Protein AF-A0A2R3J4Q1-F1 (afdb_monomer_lite)

Foldseek 3Di:
DVVLVVLVVCLVVLNPVSLLVNLVCLCPPDPPGDRDLLVSLVSLVVSDDPPHDVSSVVVNVVSCVVVVVCPVVSVD

Organism: NCBI:txid2994495

pLDDT: mean 87.58, std 11.46, range [54.75, 96.81]

Secondary structure (DSSP, 8-state):
-HHHHHHHHHHHTT-HHHHHHHHHHHHH-BTTB---HHHHHHHHHHH--TT--HHHHHHHHHHHHHTTTTHHHH--

Structure (mmCIF, N/CA/C/O backbone):
data_AF-A0A2R3J4Q1-F1
#
_entry.id   AF-A0A2R3J4Q1-F1
#
loop_
_atom_site.group_PDB
_atom_site.id
_atom_site.type_symbol
_atom_site.label_atom_id
_atom_site.label_alt_id
_atom_site.label_comp_id
_atom_site.label_asym_id
_atom_site.label_entity_id
_atom_site.label_seq_id
_atom_site.pdbx_PDB_ins_code
_atom_site.Cartn_x
_atom_site.Cartn_y
_atom_site.Cartn_z
_atom_site.occupancy
_atom_site.B_iso_or_equiv
_atom_site.auth_seq_id
_atom_site.auth_comp_id
_atom_site.auth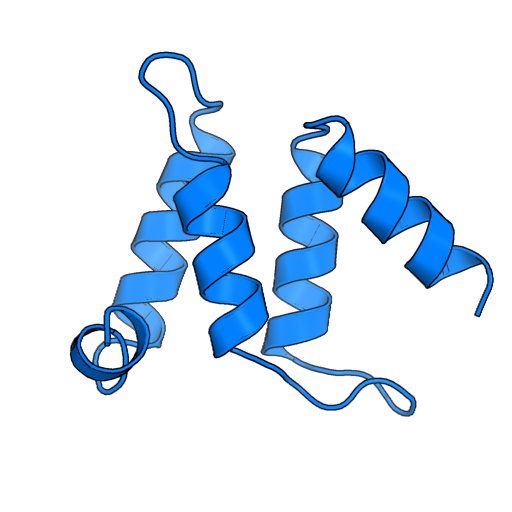_asym_id
_atom_site.auth_atom_id
_atom_site.pdbx_PDB_model_num
ATOM 1 N N . MET A 1 1 ? -12.790 -10.093 -10.084 1.00 65.81 1 MET A N 1
ATOM 2 C CA . MET A 1 1 ? -12.672 -8.880 -10.927 1.00 65.81 1 MET A CA 1
ATOM 3 C C . MET A 1 1 ? -11.365 -8.911 -11.710 1.00 65.81 1 MET A C 1
ATOM 5 O O . MET A 1 1 ? -10.317 -9.050 -11.093 1.00 65.81 1 MET A O 1
ATOM 9 N N . LEU A 1 2 ? -11.411 -8.775 -13.040 1.00 78.62 2 LEU A N 1
ATOM 10 C CA . LEU A 1 2 ? -10.216 -8.781 -13.903 1.00 78.62 2 LEU A CA 1
ATOM 11 C C . LEU A 1 2 ? -9.254 -7.612 -13.594 1.00 78.62 2 LEU A C 1
ATOM 13 O O . LEU A 1 2 ? -8.043 -7.797 -13.622 1.00 78.62 2 LEU A O 1
ATOM 17 N N . GLY A 1 3 ? -9.790 -6.438 -13.234 1.00 84.38 3 GLY A N 1
ATOM 18 C CA . GLY A 1 3 ? -8.999 -5.236 -12.935 1.00 84.38 3 GLY A CA 1
ATOM 19 C C . GLY A 1 3 ? -8.078 -5.380 -11.720 1.00 84.38 3 GLY A C 1
ATOM 20 O O . GLY A 1 3 ? -6.892 -5.087 -11.825 1.00 84.38 3 GLY A O 1
ATOM 21 N N . LEU A 1 4 ? -8.583 -5.915 -10.600 1.00 88.75 4 LEU A N 1
ATOM 22 C CA . LEU A 1 4 ? -7.766 -6.143 -9.401 1.00 88.75 4 LEU A CA 1
ATOM 23 C C . LEU A 1 4 ? -6.598 -7.094 -9.689 1.00 88.75 4 LEU A C 1
ATOM 25 O O . LEU A 1 4 ? -5.472 -6.815 -9.300 1.00 88.75 4 LEU A O 1
ATOM 29 N N . ASN A 1 5 ? -6.848 -8.178 -10.430 1.00 91.50 5 ASN A N 1
ATOM 30 C CA . ASN A 1 5 ? -5.804 -9.144 -10.765 1.00 91.50 5 ASN A CA 1
ATOM 31 C C . ASN A 1 5 ? -4.683 -8.519 -11.616 1.00 91.50 5 ASN A C 1
ATOM 33 O O . ASN A 1 5 ? -3.510 -8.828 -11.420 1.00 91.50 5 ASN A O 1
ATOM 37 N N . LEU A 1 6 ? -5.027 -7.621 -12.545 1.00 94.44 6 LEU A N 1
ATOM 38 C CA . LEU A 1 6 ? -4.036 -6.893 -13.340 1.00 94.44 6 LEU A CA 1
ATOM 39 C C . LEU A 1 6 ? -3.194 -5.952 -12.470 1.00 94.44 6 LEU A C 1
ATOM 41 O O . LEU A 1 6 ? -1.971 -5.948 -12.604 1.00 94.44 6 LEU A O 1
ATOM 45 N N . ILE A 1 7 ? -3.832 -5.219 -11.553 1.00 95.19 7 ILE A N 1
ATOM 46 C CA . ILE A 1 7 ? -3.143 -4.341 -10.597 1.00 95.19 7 ILE A CA 1
ATOM 47 C C . ILE A 1 7 ? -2.201 -5.162 -9.703 1.00 95.19 7 ILE A C 1
ATOM 49 O O . ILE A 1 7 ? -1.036 -4.807 -9.561 1.00 95.19 7 ILE A O 1
ATOM 53 N N . GLU A 1 8 ? -2.653 -6.298 -9.164 1.00 94.88 8 GLU A N 1
ATOM 54 C CA . GLU A 1 8 ? -1.833 -7.186 -8.325 1.00 94.88 8 GLU A CA 1
ATOM 55 C C . GLU A 1 8 ? -0.605 -7.727 -9.063 1.00 94.88 8 GLU A C 1
ATOM 57 O O . GLU A 1 8 ? 0.503 -7.750 -8.516 1.00 94.88 8 GLU A O 1
ATOM 62 N N . ARG A 1 9 ? -0.771 -8.124 -10.327 1.00 96.25 9 ARG A N 1
ATOM 63 C CA . ARG A 1 9 ? 0.341 -8.592 -11.162 1.00 96.25 9 ARG A CA 1
ATOM 64 C C . ARG A 1 9 ? 1.333 -7.474 -11.463 1.00 96.25 9 ARG A C 1
ATOM 66 O O . ARG A 1 9 ? 2.536 -7.702 -11.376 1.00 96.25 9 ARG A O 1
ATOM 73 N N . ALA A 1 10 ? 0.849 -6.278 -11.790 1.00 96.50 10 ALA A N 1
ATOM 74 C CA . ALA A 1 10 ? 1.709 -5.128 -12.048 1.00 96.50 10 ALA A CA 1
ATOM 75 C C . ALA A 1 10 ? 2.448 -4.670 -10.777 1.00 96.50 10 ALA A C 1
ATOM 77 O O . ALA A 1 10 ? 3.643 -4.385 -10.828 1.00 96.50 10 ALA A O 1
ATOM 78 N N . ALA A 1 11 ? 1.782 -4.680 -9.622 1.00 96.06 11 ALA A N 1
ATOM 79 C CA . ALA A 1 11 ? 2.417 -4.380 -8.344 1.00 96.06 11 ALA A CA 1
ATOM 80 C C . ALA A 1 11 ? 3.523 -5.397 -8.015 1.00 96.06 11 ALA A C 1
ATOM 82 O O . ALA A 1 11 ? 4.626 -5.011 -7.639 1.00 96.06 11 ALA A O 1
ATOM 83 N N . THR A 1 12 ? 3.265 -6.689 -8.251 1.00 93.88 12 THR A N 1
ATOM 84 C CA . THR A 1 12 ? 4.260 -7.766 -8.078 1.00 93.88 12 THR A CA 1
ATOM 85 C C . THR A 1 12 ? 5.462 -7.602 -9.014 1.00 93.88 12 THR A C 1
ATOM 87 O O . THR A 1 12 ? 6.582 -7.941 -8.649 1.00 93.88 12 THR A O 1
ATOM 90 N N . ALA A 1 13 ? 5.247 -7.051 -10.210 1.00 93.75 13 ALA A N 1
ATOM 91 C CA . ALA A 1 13 ? 6.310 -6.733 -11.160 1.00 93.75 13 ALA A CA 1
ATOM 92 C C . ALA A 1 13 ? 7.087 -5.442 -10.820 1.00 93.75 13 ALA A C 1
ATOM 94 O O . ALA A 1 13 ? 7.992 -5.071 -11.564 1.00 93.75 13 ALA A O 1
ATOM 95 N N . GLY A 1 14 ? 6.751 -4.754 -9.724 1.00 92.38 14 GLY A N 1
ATOM 96 C CA . GLY A 1 14 ? 7.465 -3.563 -9.260 1.00 92.38 14 GLY A CA 1
ATOM 97 C C . GLY A 1 14 ? 6.994 -2.245 -9.880 1.00 92.38 14 GLY A C 1
ATOM 98 O O . GLY A 1 14 ? 7.645 -1.218 -9.698 1.00 92.38 14 GLY A O 1
ATOM 99 N N . TYR A 1 15 ? 5.872 -2.228 -10.610 1.00 94.56 15 TYR A N 1
ATOM 100 C CA . TYR A 1 15 ? 5.360 -0.981 -11.180 1.00 94.56 15 TYR A CA 1
ATOM 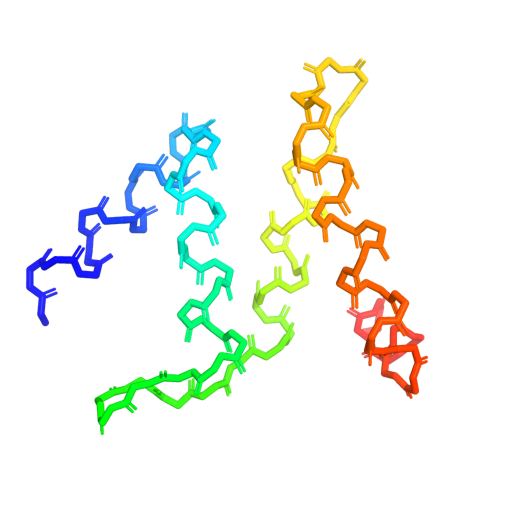101 C C . TYR A 1 15 ? 4.833 -0.059 -10.075 1.00 94.56 15 TYR A C 1
ATOM 103 O O . TYR A 1 15 ? 3.787 -0.324 -9.483 1.00 94.56 15 TYR A O 1
ATOM 111 N N . VAL A 1 16 ? 5.528 1.061 -9.856 1.00 94.81 16 VAL A N 1
ATOM 112 C CA . VAL A 1 16 ? 5.247 2.047 -8.794 1.00 94.81 16 VAL A CA 1
ATOM 113 C C . VAL A 1 16 ? 3.770 2.440 -8.744 1.00 94.81 16 VAL A C 1
ATOM 115 O O . VAL A 1 16 ? 3.141 2.339 -7.696 1.00 94.81 16 VAL A O 1
ATOM 118 N N . THR A 1 17 ? 3.182 2.827 -9.879 1.00 95.56 17 THR A N 1
ATOM 119 C CA . THR A 1 17 ? 1.769 3.237 -9.937 1.00 95.56 17 THR A CA 1
ATOM 120 C C . THR A 1 17 ? 0.825 2.125 -9.484 1.00 95.56 17 THR A C 1
ATOM 122 O O . THR A 1 17 ? -0.105 2.388 -8.730 1.00 95.56 17 THR A O 1
ATOM 125 N N . ALA A 1 18 ? 1.081 0.879 -9.891 1.00 96.62 18 ALA A N 1
ATOM 126 C CA . ALA A 1 18 ? 0.242 -0.256 -9.519 1.00 96.62 18 ALA A CA 1
ATOM 127 C C . ALA A 1 18 ? 0.380 -0.611 -8.034 1.00 96.62 18 ALA A C 1
ATOM 129 O O . ALA A 1 18 ? -0.613 -0.954 -7.396 1.00 96.62 18 ALA A O 1
ATOM 130 N N . ILE A 1 19 ? 1.587 -0.489 -7.472 1.00 96.81 19 ILE A N 1
ATOM 131 C CA . ILE A 1 19 ? 1.814 -0.642 -6.030 1.00 96.81 19 ILE A CA 1
ATOM 132 C C . ILE A 1 19 ? 0.970 0.383 -5.268 1.00 96.81 19 ILE A C 1
ATOM 134 O O . ILE A 1 19 ? 0.199 0.004 -4.391 1.00 96.81 19 ILE A O 1
ATOM 138 N N . LEU A 1 20 ? 1.055 1.662 -5.639 1.00 96.62 20 LEU A N 1
ATOM 139 C CA . LEU A 1 20 ? 0.317 2.736 -4.969 1.00 96.62 20 LEU A CA 1
ATOM 140 C C . LEU A 1 20 ? -1.205 2.587 -5.112 1.00 96.62 20 LEU A C 1
ATOM 142 O O . LEU A 1 20 ? -1.939 2.800 -4.146 1.00 96.62 20 LEU A O 1
ATOM 146 N N . GLU A 1 21 ? -1.697 2.188 -6.286 1.00 96.06 21 GLU A N 1
ATOM 147 C CA . GLU A 1 21 ? -3.124 1.907 -6.476 1.00 96.06 21 GLU A CA 1
ATOM 148 C C . GLU A 1 21 ? -3.594 0.723 -5.630 1.00 96.06 21 GLU A C 1
ATOM 150 O O . GLU A 1 21 ? -4.647 0.808 -4.995 1.00 96.06 21 GLU A O 1
ATOM 155 N N . LEU A 1 22 ? -2.815 -0.361 -5.574 1.00 96.12 22 LEU A N 1
ATOM 156 C CA . LEU A 1 22 ? -3.161 -1.524 -4.763 1.00 96.12 22 LEU A CA 1
ATOM 157 C C . LEU A 1 22 ? -3.186 -1.177 -3.275 1.00 96.12 22 LEU A C 1
ATOM 159 O O . LEU A 1 22 ? -4.122 -1.561 -2.581 1.00 96.12 22 LEU A O 1
ATOM 163 N N . VAL A 1 23 ? -2.207 -0.409 -2.793 1.00 95.81 23 VAL A N 1
ATOM 164 C CA . VAL A 1 23 ? -2.189 0.115 -1.420 1.00 95.81 23 VAL A CA 1
ATOM 165 C C . VAL A 1 23 ? -3.460 0.906 -1.138 1.00 95.81 23 VAL A C 1
ATOM 167 O O . VAL A 1 23 ? -4.143 0.619 -0.162 1.00 95.81 23 VAL A O 1
ATOM 170 N N . LYS A 1 24 ? -3.837 1.834 -2.023 1.00 95.25 24 LYS A N 1
ATOM 171 C CA . LYS A 1 24 ? -5.046 2.647 -1.851 1.00 95.25 24 LYS A CA 1
ATOM 172 C C . LYS A 1 24 ? -6.320 1.799 -1.801 1.00 95.25 24 LYS A C 1
ATOM 174 O O . LYS A 1 24 ? -7.220 2.106 -1.018 1.00 95.25 24 LYS A O 1
ATOM 179 N N . LEU A 1 25 ? -6.411 0.756 -2.629 1.00 95.06 25 LEU A N 1
ATOM 180 C CA . LEU A 1 25 ? -7.534 -0.188 -2.612 1.00 95.06 25 LEU A CA 1
ATOM 181 C C . LEU A 1 25 ? -7.581 -0.985 -1.306 1.00 95.06 25 LEU A C 1
ATOM 183 O O . LEU A 1 25 ? -8.660 -1.192 -0.765 1.00 95.06 25 LEU A O 1
ATOM 187 N N . LEU A 1 26 ? -6.428 -1.405 -0.789 1.00 94.50 26 LEU A N 1
ATOM 188 C CA . LEU A 1 26 ? -6.331 -2.137 0.473 1.00 94.50 26 LEU A CA 1
ATOM 189 C C . LEU A 1 26 ? -6.554 -1.231 1.695 1.00 94.50 26 LEU A C 1
ATOM 191 O O . LEU A 1 26 ? -7.067 -1.706 2.699 1.00 94.50 26 LEU A O 1
ATOM 195 N N . GLU A 1 27 ? -6.219 0.058 1.624 1.00 93.00 27 GLU A N 1
ATOM 196 C CA . GLU A 1 27 ? -6.489 1.027 2.695 1.00 93.00 27 GLU A CA 1
ATOM 197 C C . GLU A 1 27 ? -7.977 1.366 2.808 1.00 93.00 27 GLU A C 1
ATOM 199 O O . GLU A 1 27 ? -8.529 1.380 3.904 1.00 93.00 27 GLU A O 1
ATOM 204 N N . ASN A 1 28 ? -8.628 1.649 1.679 1.00 93.06 28 ASN A N 1
ATOM 205 C CA . ASN A 1 28 ? -9.997 2.173 1.681 1.00 93.06 28 ASN A CA 1
ATOM 206 C C . ASN A 1 28 ? -11.056 1.087 1.484 1.00 93.06 28 ASN A C 1
ATOM 208 O O . ASN A 1 28 ? -12.220 1.289 1.827 1.00 93.06 28 ASN A O 1
ATOM 212 N N . GLY A 1 29 ? -10.663 -0.051 0.912 1.00 91.88 29 GLY A N 1
ATOM 213 C CA . GLY A 1 29 ? -11.594 -1.045 0.408 1.00 91.88 29 GLY A CA 1
ATOM 214 C C . GLY A 1 29 ? -12.417 -0.534 -0.777 1.00 91.88 29 GLY A C 1
ATOM 215 O O . GLY A 1 29 ? -12.297 0.600 -1.247 1.00 91.88 29 GLY A O 1
ATOM 216 N N . THR A 1 30 ? -13.279 -1.409 -1.272 1.00 89.31 30 THR A N 1
ATOM 217 C CA . THR A 1 30 ? -14.358 -1.100 -2.217 1.00 89.31 30 THR A CA 1
ATOM 218 C C . THR A 1 30 ? -15.589 -1.918 -1.821 1.00 89.31 30 THR A C 1
ATOM 220 O O . THR A 1 30 ? -15.552 -2.646 -0.832 1.00 89.31 30 THR A O 1
ATOM 223 N N . ALA A 1 31 ? -16.681 -1.845 -2.589 1.00 89.19 31 ALA A N 1
ATOM 224 C CA . ALA A 1 31 ? -17.859 -2.686 -2.345 1.00 89.19 31 ALA A CA 1
ATOM 225 C C . ALA A 1 31 ? -17.527 -4.194 -2.286 1.00 89.19 31 ALA A C 1
ATOM 227 O O . ALA A 1 31 ? -18.167 -4.931 -1.543 1.00 89.19 31 ALA A O 1
ATOM 228 N N . ASP A 1 32 ? -16.496 -4.624 -3.020 1.00 87.81 32 ASP A N 1
ATOM 229 C CA . ASP A 1 32 ? -16.098 -6.029 -3.154 1.00 87.81 32 ASP A CA 1
ATOM 230 C C . ASP A 1 32 ? -14.757 -6.356 -2.470 1.00 87.81 32 ASP A C 1
ATOM 232 O O . ASP A 1 32 ? -14.303 -7.501 -2.507 1.00 87.81 32 ASP A O 1
ATOM 236 N N . ILE A 1 33 ? -14.076 -5.360 -1.892 1.00 89.19 33 ILE A N 1
ATOM 237 C CA . ILE A 1 33 ? -12.749 -5.514 -1.283 1.00 89.19 33 ILE A CA 1
ATOM 238 C C . ILE A 1 33 ? -12.809 -4.976 0.138 1.00 89.19 33 ILE A C 1
ATOM 240 O O . ILE A 1 33 ? -1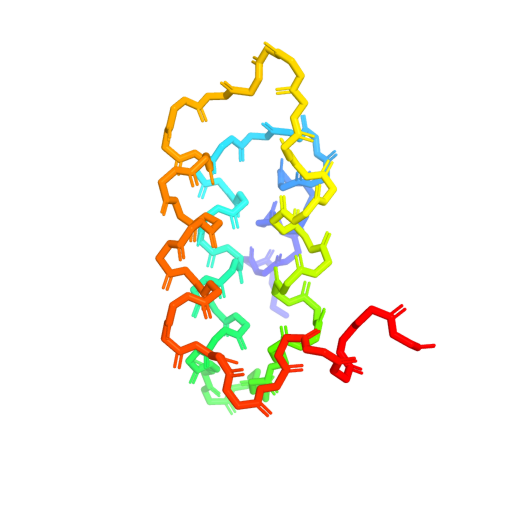2.941 -3.774 0.353 1.00 89.19 33 ILE A O 1
ATOM 244 N N . VAL A 1 34 ? -12.669 -5.872 1.112 1.00 94.06 34 VAL A N 1
ATOM 245 C CA . VAL A 1 34 ? -12.525 -5.483 2.516 1.00 94.06 34 VAL A CA 1
ATOM 246 C C . VAL A 1 34 ? -11.150 -4.827 2.708 1.00 94.06 34 VAL A C 1
ATOM 248 O O . VAL A 1 34 ? -10.162 -5.383 2.218 1.00 94.06 34 VAL A O 1
ATOM 251 N N . PRO A 1 35 ? -11.060 -3.679 3.405 1.00 94.44 35 PRO A N 1
ATOM 252 C CA . PRO A 1 35 ? -9.777 -3.077 3.745 1.00 94.44 35 PRO A CA 1
ATOM 253 C C . PRO A 1 35 ? -8.844 -4.056 4.475 1.00 94.44 35 PRO A C 1
ATOM 255 O O . PRO A 1 35 ? -9.261 -4.762 5.392 1.00 94.44 35 PRO A O 1
ATOM 258 N N . ASP A 1 36 ? -7.568 -4.066 4.094 1.00 93.50 36 ASP A N 1
ATOM 259 C CA . ASP A 1 36 ? -6.510 -4.884 4.691 1.00 93.50 36 ASP A CA 1
ATOM 260 C C . ASP A 1 36 ? -5.219 -4.061 4.816 1.00 93.50 36 ASP A C 1
ATOM 262 O O . ASP A 1 36 ? -4.315 -4.092 3.971 1.00 93.50 36 ASP A O 1
ATOM 266 N N . LEU A 1 37 ? -5.133 -3.319 5.923 1.00 92.56 37 LEU A N 1
ATOM 267 C CA . LEU A 1 37 ? -3.989 -2.464 6.245 1.00 92.56 37 LEU A CA 1
ATOM 268 C C . LEU A 1 37 ? -2.695 -3.266 6.432 1.00 92.56 37 LEU A C 1
ATOM 270 O O . LEU A 1 37 ? -1.616 -2.781 6.095 1.00 92.56 37 LEU A O 1
ATOM 274 N N . ARG A 1 38 ? -2.776 -4.516 6.910 1.00 91.19 38 ARG A N 1
ATOM 275 C CA . ARG A 1 38 ? -1.595 -5.376 7.085 1.00 91.19 38 ARG A CA 1
ATOM 276 C C . ARG A 1 38 ? -1.008 -5.769 5.734 1.00 91.19 38 ARG A C 1
ATOM 278 O O . ARG A 1 38 ? 0.214 -5.828 5.579 1.00 91.19 38 ARG A O 1
ATOM 285 N N . ARG A 1 39 ? -1.849 -6.052 4.741 1.00 93.00 39 ARG A N 1
ATOM 286 C CA . ARG A 1 39 ? -1.389 -6.313 3.373 1.00 93.00 39 ARG A CA 1
ATOM 287 C C . ARG A 1 39 ? -0.861 -5.046 2.701 1.00 93.00 39 ARG A C 1
ATOM 289 O O . ARG A 1 39 ? 0.185 -5.131 2.063 1.00 93.00 39 ARG A O 1
ATOM 296 N N . ALA A 1 40 ? -1.519 -3.900 2.884 1.00 94.00 40 ALA A N 1
ATOM 297 C CA . ALA A 1 40 ? -1.040 -2.613 2.370 1.00 94.00 40 ALA A CA 1
ATOM 298 C C . ALA A 1 40 ? 0.361 -2.269 2.909 1.00 94.00 40 ALA A C 1
ATOM 300 O O . ALA A 1 40 ? 1.263 -1.951 2.133 1.00 94.00 40 ALA A O 1
ATOM 301 N N . TYR A 1 41 ? 0.567 -2.439 4.220 1.00 92.44 41 TYR A N 1
ATOM 302 C CA . TYR A 1 41 ? 1.858 -2.232 4.872 1.00 92.44 41 TYR A CA 1
ATOM 303 C C . TYR A 1 41 ? 2.950 -3.133 4.295 1.00 92.44 41 TYR A C 1
ATOM 305 O O . TYR A 1 41 ? 3.977 -2.635 3.844 1.00 92.44 41 TYR A O 1
ATOM 313 N N . ARG A 1 42 ? 2.716 -4.453 4.246 1.00 91.50 42 ARG A N 1
ATOM 314 C CA . ARG A 1 42 ? 3.703 -5.410 3.716 1.00 91.50 42 ARG A CA 1
ATOM 315 C C . ARG A 1 42 ? 4.080 -5.115 2.268 1.00 91.50 42 ARG A C 1
ATOM 317 O O . ARG A 1 42 ? 5.234 -5.296 1.894 1.00 91.50 42 ARG A O 1
ATOM 324 N N . LEU A 1 43 ? 3.116 -4.664 1.467 1.00 93.88 43 LEU A N 1
ATOM 325 C CA . LEU A 1 43 ? 3.360 -4.297 0.080 1.00 93.88 43 LEU A CA 1
ATOM 326 C C . LEU A 1 43 ? 4.272 -3.067 -0.028 1.00 93.88 43 LEU A C 1
ATOM 328 O O . LEU A 1 43 ? 5.221 -3.100 -0.804 1.00 93.88 43 LEU A O 1
ATOM 332 N N . LEU A 1 44 ? 4.020 -2.014 0.758 1.00 93.25 44 LEU A N 1
ATOM 333 C CA . LEU A 1 44 ? 4.890 -0.834 0.787 1.00 93.25 44 LEU A CA 1
ATOM 334 C C . LEU A 1 44 ? 6.271 -1.168 1.351 1.00 93.25 44 LEU A C 1
ATOM 336 O O . LEU A 1 44 ? 7.266 -0.864 0.707 1.00 93.25 44 LEU A O 1
ATOM 340 N N . ALA A 1 45 ? 6.335 -1.835 2.505 1.00 90.75 45 ALA A N 1
ATOM 341 C CA . ALA A 1 45 ? 7.590 -2.199 3.158 1.00 90.75 45 ALA A CA 1
ATOM 342 C C . ALA A 1 45 ? 8.484 -3.053 2.243 1.00 90.75 45 ALA A C 1
ATOM 344 O O . ALA A 1 45 ? 9.679 -2.797 2.141 1.00 90.75 45 ALA A O 1
ATOM 345 N N . GLY A 1 46 ? 7.901 -4.015 1.517 1.00 90.94 46 GLY A N 1
ATOM 346 C CA . GLY A 1 46 ? 8.630 -4.833 0.544 1.00 90.94 46 GLY A CA 1
ATOM 347 C C . GLY A 1 46 ? 9.035 -4.095 -0.739 1.00 90.94 46 GLY A C 1
ATOM 348 O O . GLY A 1 46 ? 9.902 -4.577 -1.463 1.00 90.94 46 GLY A O 1
ATOM 349 N N . ALA A 1 47 ? 8.423 -2.945 -1.032 1.00 90.50 47 ALA A N 1
ATOM 350 C CA . ALA A 1 47 ? 8.744 -2.120 -2.195 1.00 90.50 47 ALA A CA 1
ATOM 351 C C . ALA A 1 47 ? 9.823 -1.057 -1.909 1.00 90.50 47 ALA A C 1
ATOM 353 O O . ALA A 1 47 ? 10.374 -0.481 -2.851 1.00 90.50 47 ALA A O 1
ATOM 354 N N . ILE A 1 48 ? 10.145 -0.798 -0.635 1.00 89.38 48 ILE A N 1
ATOM 355 C CA . ILE A 1 48 ? 11.242 0.094 -0.244 1.00 89.38 48 ILE A CA 1
ATOM 356 C C . ILE A 1 48 ? 12.571 -0.656 -0.326 1.00 89.38 48 ILE A C 1
ATOM 358 O O . ILE A 1 48 ? 12.815 -1.631 0.377 1.00 89.38 48 ILE A O 1
ATOM 362 N N . THR A 1 49 ? 13.451 -0.157 -1.185 1.00 84.00 49 THR A N 1
ATOM 363 C CA . THR A 1 49 ? 14.838 -0.608 -1.356 1.00 84.00 49 THR A CA 1
ATOM 364 C C . THR A 1 49 ? 15.746 0.617 -1.480 1.00 84.00 49 THR A C 1
ATOM 366 O O . THR A 1 49 ? 15.247 1.732 -1.667 1.00 84.00 49 THR A O 1
ATOM 369 N N . ASP A 1 50 ? 17.067 0.427 -1.453 1.00 75.69 50 ASP A N 1
ATOM 370 C CA . ASP A 1 50 ? 18.060 1.511 -1.602 1.00 75.69 50 ASP A CA 1
ATOM 371 C C . ASP A 1 50 ? 17.917 2.309 -2.915 1.00 75.69 50 ASP A C 1
ATOM 373 O O . ASP A 1 50 ? 18.415 3.428 -3.035 1.00 75.69 50 ASP A O 1
ATOM 377 N N . HIS A 1 51 ? 17.211 1.752 -3.904 1.00 76.62 51 HIS A N 1
ATOM 378 C CA . HIS A 1 51 ? 16.933 2.375 -5.201 1.00 76.62 51 HIS A CA 1
ATOM 379 C C . HIS A 1 51 ? 15.433 2.556 -5.470 1.00 76.62 51 HIS A C 1
ATOM 381 O O . HIS A 1 51 ? 15.020 2.691 -6.623 1.00 76.62 51 HIS A O 1
ATOM 387 N N . SER A 1 52 ? 14.602 2.518 -4.427 1.00 77.25 52 SER A N 1
ATOM 388 C CA . SER A 1 52 ? 13.159 2.700 -4.580 1.00 77.25 52 SER A CA 1
ATOM 389 C C . SER A 1 52 ? 12.802 4.103 -5.077 1.00 77.25 52 SER A C 1
ATOM 391 O O . SER A 1 52 ? 13.469 5.093 -4.776 1.00 77.25 52 SER A O 1
ATOM 393 N N . ASP A 1 53 ? 11.727 4.177 -5.862 1.00 90.06 53 ASP A N 1
ATOM 394 C CA . ASP A 1 53 ? 11.154 5.441 -6.317 1.00 90.06 53 ASP A CA 1
ATOM 395 C C . ASP A 1 53 ? 10.748 6.291 -5.103 1.00 90.06 53 ASP A C 1
ATOM 397 O O . ASP A 1 53 ? 10.114 5.793 -4.168 1.00 90.06 53 ASP A O 1
ATOM 401 N N . MET A 1 54 ? 11.082 7.584 -5.128 1.00 92.56 54 MET A N 1
ATOM 402 C CA . MET A 1 54 ? 10.780 8.522 -4.044 1.00 92.56 54 MET A CA 1
ATOM 403 C C . MET A 1 54 ? 9.291 8.515 -3.664 1.00 92.56 54 MET A C 1
ATOM 405 O O . MET A 1 54 ? 8.960 8.627 -2.486 1.00 92.56 54 MET A O 1
ATOM 409 N N . LYS A 1 55 ? 8.389 8.274 -4.626 1.00 93.62 55 LYS A N 1
ATOM 410 C CA . LYS A 1 55 ? 6.945 8.166 -4.371 1.00 93.62 55 LYS A CA 1
ATOM 411 C C . LYS A 1 55 ? 6.581 6.975 -3.494 1.00 93.62 55 LYS A C 1
ATOM 413 O O . LYS A 1 55 ? 5.644 7.070 -2.707 1.00 93.62 55 LYS A O 1
ATOM 418 N N . LEU A 1 56 ? 7.284 5.849 -3.632 1.00 94.00 56 LEU A N 1
ATOM 419 C CA . LEU A 1 56 ? 7.067 4.691 -2.764 1.00 94.00 56 LEU A CA 1
ATOM 420 C C . LEU A 1 56 ? 7.522 5.011 -1.345 1.00 94.00 56 LEU A C 1
ATOM 422 O O . LEU A 1 56 ? 6.806 4.697 -0.397 1.00 94.00 56 LEU A O 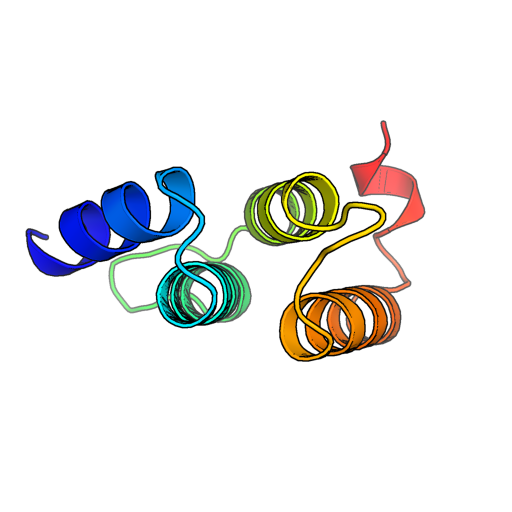1
ATOM 426 N N . HIS A 1 57 ? 8.665 5.686 -1.209 1.00 92.81 57 HIS A N 1
ATOM 427 C CA . HIS A 1 57 ? 9.183 6.106 0.088 1.00 92.81 57 HIS A CA 1
ATOM 428 C C . HIS A 1 57 ? 8.230 7.077 0.799 1.00 92.81 57 HIS A C 1
ATOM 430 O O . HIS A 1 57 ? 7.851 6.845 1.946 1.00 92.81 57 HIS A O 1
ATOM 436 N N . GLU A 1 58 ? 7.762 8.112 0.100 1.00 93.81 58 GLU A N 1
ATOM 437 C CA . GLU A 1 58 ? 6.767 9.058 0.616 1.00 93.81 58 GLU A CA 1
ATOM 438 C C . GLU A 1 58 ? 5.454 8.362 0.996 1.00 93.81 58 GLU A C 1
ATOM 440 O O . GLU A 1 58 ? 4.886 8.639 2.057 1.00 93.81 58 GLU A O 1
ATOM 445 N N . ALA A 1 59 ? 4.981 7.428 0.164 1.00 94.44 59 ALA A N 1
ATOM 446 C CA . ALA A 1 59 ? 3.776 6.658 0.448 1.00 94.44 59 ALA A CA 1
ATOM 447 C C . ALA A 1 59 ? 3.937 5.774 1.691 1.00 94.44 59 ALA A C 1
ATOM 449 O O . ALA A 1 59 ? 3.018 5.722 2.506 1.00 94.44 59 ALA A O 1
ATOM 450 N N . TYR A 1 60 ? 5.095 5.129 1.866 1.00 93.12 60 TYR A N 1
ATOM 451 C CA . TYR A 1 60 ? 5.412 4.336 3.053 1.00 93.12 60 TYR A CA 1
ATOM 452 C C . TYR A 1 60 ? 5.410 5.188 4.324 1.00 93.12 60 TYR A C 1
ATOM 454 O O . TYR A 1 60 ? 4.697 4.861 5.273 1.00 93.12 60 TYR A O 1
ATOM 462 N N . LEU A 1 61 ? 6.134 6.310 4.330 1.00 91.69 61 LEU A N 1
ATOM 463 C CA . LEU A 1 61 ? 6.177 7.207 5.488 1.00 91.69 61 LEU A CA 1
ATOM 464 C C . LEU A 1 61 ? 4.783 7.732 5.840 1.00 91.69 61 LEU A C 1
ATOM 466 O O . LEU A 1 61 ? 4.353 7.634 6.988 1.00 91.69 61 LEU A O 1
ATOM 470 N N . SER A 1 62 ? 4.044 8.200 4.833 1.00 92.81 62 SER A N 1
ATOM 471 C CA . SER A 1 62 ? 2.691 8.717 5.032 1.00 92.81 62 SER A CA 1
ATOM 472 C C . SER A 1 62 ? 1.731 7.627 5.521 1.00 92.81 62 SER A C 1
ATOM 474 O O . SER A 1 62 ? 0.842 7.897 6.327 1.00 92.81 62 SER A O 1
ATOM 476 N N . PHE A 1 63 ? 1.882 6.388 5.040 1.00 92.56 63 PHE A N 1
ATOM 477 C CA . PHE A 1 63 ? 1.099 5.246 5.511 1.00 92.56 63 PHE A CA 1
ATOM 478 C C . PHE A 1 63 ? 1.375 4.973 6.990 1.00 92.56 63 PHE A C 1
ATOM 480 O O . PHE A 1 63 ? 0.432 4.840 7.769 1.00 92.56 63 PHE A O 1
ATOM 487 N N . VAL A 1 64 ? 2.647 4.908 7.390 1.00 89.31 64 VAL A N 1
ATOM 488 C CA . VAL A 1 64 ? 3.036 4.641 8.781 1.00 89.31 64 VAL A CA 1
ATOM 489 C C . VAL A 1 64 ? 2.558 5.755 9.709 1.00 89.31 64 VAL A C 1
ATOM 491 O O . VAL A 1 64 ? 2.041 5.456 10.780 1.00 89.31 64 VAL A O 1
ATOM 494 N N . GLU A 1 65 ? 2.662 7.018 9.299 1.00 89.38 65 GLU A N 1
ATOM 495 C CA . GLU A 1 65 ? 2.184 8.161 10.084 1.00 89.38 65 GLU A CA 1
ATOM 496 C C . GLU A 1 65 ? 0.669 8.098 10.326 1.00 89.38 65 GLU A C 1
ATOM 498 O O . GLU A 1 65 ? 0.213 8.230 11.461 1.00 89.38 65 GLU A O 1
ATOM 503 N N . ARG A 1 66 ? -0.126 7.812 9.286 1.00 88.56 66 ARG A N 1
ATOM 504 C CA . ARG A 1 66 ? -1.589 7.679 9.421 1.00 88.56 66 ARG A CA 1
ATOM 505 C C . ARG A 1 66 ? -2.011 6.461 10.243 1.00 88.56 66 ARG A C 1
ATOM 507 O O . ARG A 1 66 ? -3.054 6.497 10.890 1.00 88.56 66 ARG A O 1
ATOM 514 N N . ASN A 1 67 ? -1.222 5.388 10.204 1.00 84.44 67 ASN A N 1
ATOM 515 C CA . ASN A 1 67 ? -1.534 4.102 10.834 1.00 84.44 67 ASN A CA 1
ATOM 516 C C . ASN A 1 67 ? -0.668 3.822 12.079 1.00 84.44 67 ASN A C 1
ATOM 518 O O . ASN A 1 67 ? -0.574 2.677 12.523 1.00 84.44 67 ASN A O 1
ATOM 522 N N . GLN A 1 68 ? -0.061 4.856 12.671 1.00 67.88 68 GLN A N 1
ATOM 523 C CA . GLN A 1 68 ? 0.875 4.765 13.800 1.00 67.88 68 GLN A CA 1
ATOM 524 C C . GLN A 1 68 ? 0.387 3.970 15.030 1.00 67.88 68 GLN A C 1
ATOM 526 O O . GLN A 1 68 ? 1.228 3.348 15.677 1.00 67.88 68 GLN A O 1
ATOM 531 N N . PRO A 1 69 ? -0.922 3.893 15.363 1.00 65.06 69 PRO A N 1
ATOM 532 C CA . PRO A 1 69 ? -1.391 3.013 16.438 1.00 65.06 69 PRO A CA 1
ATOM 533 C C . PRO A 1 69 ? -1.177 1.513 16.165 1.00 65.06 69 PRO A C 1
ATOM 535 O O . PRO A 1 69 ? -1.346 0.705 17.074 1.00 65.06 69 PRO A O 1
ATOM 538 N N . LEU A 1 70 ? -0.862 1.129 14.921 1.00 60.97 70 LEU A N 1
ATOM 539 C CA . LEU A 1 70 ? -0.823 -0.257 14.451 1.00 60.97 70 LEU A CA 1
ATOM 540 C C . LEU A 1 70 ? 0.548 -0.697 13.924 1.00 60.97 70 LEU A C 1
ATOM 542 O O . LEU A 1 70 ? 0.761 -1.900 13.810 1.00 60.97 70 LEU A O 1
ATOM 546 N N . SER A 1 71 ? 1.480 0.211 13.613 1.00 54.75 71 SER A N 1
ATOM 54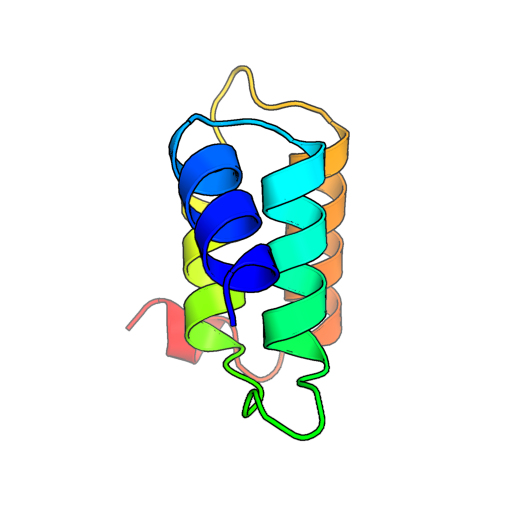7 C CA . SER A 1 71 ? 2.751 -0.159 12.963 1.00 54.75 71 SER A CA 1
ATOM 548 C C . SER A 1 71 ? 3.560 -1.178 13.776 1.00 54.75 71 SER A C 1
ATOM 550 O O . SER A 1 71 ? 4.005 -2.181 13.226 1.00 54.75 71 SER A O 1
ATOM 552 N N . THR A 1 72 ? 3.619 -1.023 15.101 1.00 58.12 72 THR A N 1
ATOM 553 C CA . THR A 1 72 ? 4.279 -1.969 16.020 1.00 58.12 72 THR A CA 1
ATOM 554 C C . THR A 1 72 ? 3.635 -3.364 16.070 1.00 58.12 72 THR A C 1
ATOM 556 O O . THR A 1 72 ? 4.301 -4.323 16.455 1.00 58.12 72 THR A O 1
ATOM 559 N N . LEU A 1 73 ? 2.368 -3.512 15.661 1.00 58.28 73 LEU A N 1
ATOM 560 C CA . LEU A 1 73 ? 1.640 -4.793 15.581 1.00 58.28 73 LEU A CA 1
ATOM 561 C C . LEU A 1 73 ? 1.695 -5.436 14.181 1.00 58.28 73 LEU A C 1
ATOM 563 O O . LEU A 1 73 ? 1.267 -6.578 13.986 1.00 58.28 73 LEU A O 1
ATOM 567 N N . LEU A 1 74 ? 2.163 -4.700 13.172 1.00 59.06 74 LEU A N 1
ATOM 568 C CA . LEU A 1 74 ? 2.284 -5.194 11.798 1.00 59.06 74 LEU A CA 1
ATOM 569 C C . LEU A 1 74 ? 3.652 -5.825 11.517 1.00 59.06 74 LEU A C 1
ATOM 571 O O . LEU A 1 74 ? 3.755 -6.622 10.586 1.00 59.06 74 LEU A O 1
ATOM 575 N N . ASP A 1 75 ? 4.643 -5.526 12.357 1.00 58.03 75 ASP A N 1
ATOM 576 C CA . ASP A 1 75 ? 5.986 -6.119 12.337 1.00 58.03 75 ASP A CA 1
ATOM 577 C C . ASP A 1 75 ? 6.092 -7.452 13.114 1.00 58.03 75 ASP A C 1
ATOM 579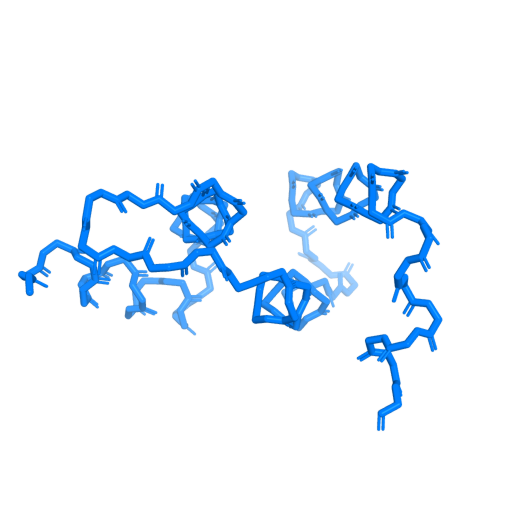 O O . ASP A 1 75 ? 7.158 -8.069 13.130 1.00 58.03 75 ASP A O 1
ATOM 583 N N . SER A 1 76 ? 5.004 -7.897 13.764 1.00 58.38 76 SER A N 1
ATOM 584 C CA . SER A 1 76 ? 4.902 -9.153 14.542 1.00 58.38 76 SER A CA 1
ATOM 585 C C . SER A 1 76 ? 4.127 -10.259 13.822 1.00 58.38 76 SER A C 1
ATOM 587 O O . SER A 1 76 ? 4.555 -11.426 13.952 1.00 58.38 76 SER A O 1
#

Radius of gyration: 12.1 Å; chains: 1; bounding box: 36×18×30 Å

Sequence (76 aa):
MLGLNLIERAATAGYVTAILELVKLLENGTADIVPDLRRAYRLLAGAITDHSDMKLHEAYLSFVERNQPLSTLLDS